Protein AF-A0A0R2KVL3-F1 (afdb_monomer)

Mean predicted aligned error: 10.16 Å

Solvent-accessible surface area (backbone atoms only — not comparable to full-atom values): 5941 Å² total; per-residue (Å²): 133,81,86,68,90,79,86,83,87,86,76,90,72,77,91,49,49,56,42,57,47,24,54,51,53,47,50,52,39,52,51,26,57,75,70,74,42,66,46,67,51,97,90,47,98,54,75,36,48,42,68,56,51,46,66,75,44,37,70,55,58,69,49,58,67,68,59,29,45,51,53,30,51,58,50,57,61,68,77,40,90,84,62,84,75,80,59,82,84,75,68,80,131

Radius of gyration: 16.63 Å; Cα contacts (8 Å, |Δi|>4): 53; chains: 1; bounding box: 41×26×47 Å

Structure (mmCIF, N/CA/C/O backbone):
data_AF-A0A0R2KVL3-F1
#
_entry.id   AF-A0A0R2KVL3-F1
#
loop_
_atom_site.group_PDB
_atom_site.id
_atom_site.type_symbol
_atom_site.label_atom_id
_atom_site.label_alt_id
_atom_site.label_comp_id
_atom_site.label_asym_id
_atom_site.label_entity_id
_atom_site.label_seq_id
_atom_site.pdbx_PDB_ins_code
_atom_site.Cartn_x
_atom_site.Cartn_y
_atom_site.Cartn_z
_atom_site.occupancy
_atom_site.B_iso_or_equiv
_atom_site.auth_seq_id
_atom_site.auth_comp_id
_atom_site.auth_asym_id
_atom_site.auth_atom_id
_atom_site.pdbx_PDB_model_num
ATOM 1 N N . MET A 1 1 ? -20.760 -17.116 19.098 1.00 44.03 1 MET A N 1
ATOM 2 C CA . MET A 1 1 ? -19.885 -16.188 18.355 1.00 44.03 1 MET A CA 1
ATOM 3 C C . MET A 1 1 ? -20.374 -16.221 16.926 1.00 44.03 1 MET A C 1
ATOM 5 O O . MET A 1 1 ? -20.532 -17.310 16.402 1.00 44.03 1 MET A O 1
ATOM 9 N N . GLN A 1 2 ? -20.793 -15.083 16.386 1.00 47.91 2 GLN A N 1
ATOM 10 C CA . GLN A 1 2 ? -21.301 -15.003 15.019 1.00 47.91 2 GLN A CA 1
ATOM 11 C C . GLN A 1 2 ? -20.077 -14.912 14.108 1.00 47.91 2 GLN A C 1
ATOM 13 O O . GLN A 1 2 ? -19.272 -14.000 14.306 1.00 47.91 2 GLN A O 1
ATOM 18 N N . ASP A 1 3 ? -19.910 -15.883 13.206 1.00 57.41 3 ASP A N 1
ATOM 19 C CA . ASP A 1 3 ? -18.834 -15.905 12.213 1.00 57.41 3 ASP A CA 1
ATOM 20 C C . ASP A 1 3 ? -18.863 -14.583 11.445 1.00 57.41 3 ASP A C 1
ATOM 22 O O . ASP A 1 3 ? -19.772 -14.317 10.655 1.00 57.41 3 ASP A O 1
ATOM 26 N N . ARG A 1 4 ? -17.904 -13.704 11.741 1.00 60.22 4 ARG A N 1
ATOM 27 C CA . ARG A 1 4 ? -17.652 -12.546 10.892 1.00 60.22 4 ARG A CA 1
ATOM 28 C C . ARG A 1 4 ? -16.951 -13.092 9.652 1.00 60.22 4 ARG A C 1
ATOM 30 O O . ARG A 1 4 ? -16.008 -13.857 9.822 1.00 60.22 4 ARG A O 1
ATOM 37 N N . PRO A 1 5 ? -17.394 -12.764 8.428 1.00 59.16 5 PRO A N 1
ATOM 38 C CA . PRO A 1 5 ? -16.662 -13.169 7.240 1.00 59.16 5 PRO A CA 1
ATOM 39 C C . PRO A 1 5 ? -15.273 -12.526 7.291 1.00 59.16 5 PRO A C 1
ATOM 41 O O . PRO A 1 5 ? -15.125 -11.314 7.142 1.00 59.16 5 PRO A O 1
ATOM 44 N N . GLU A 1 6 ? -14.267 -13.343 7.580 1.00 64.94 6 GLU A N 1
ATOM 45 C CA . GLU A 1 6 ? -12.866 -12.948 7.584 1.00 64.94 6 GLU A CA 1
ATOM 46 C C . GLU A 1 6 ? -12.363 -13.008 6.142 1.00 64.94 6 GLU A C 1
ATOM 48 O O . GLU A 1 6 ? -12.355 -14.068 5.514 1.00 64.94 6 GLU A O 1
ATOM 53 N N . LEU A 1 7 ? -11.978 -11.857 5.589 1.00 64.06 7 LEU A N 1
ATOM 54 C CA . LEU A 1 7 ? -11.285 -11.807 4.310 1.00 64.06 7 LEU A CA 1
ATOM 55 C C . LEU A 1 7 ? -9.781 -11.846 4.570 1.00 64.06 7 LEU A C 1
ATOM 57 O O . LEU A 1 7 ? -9.218 -10.905 5.126 1.00 64.06 7 LEU A O 1
ATOM 61 N N . LEU A 1 8 ? -9.142 -12.926 4.134 1.00 63.78 8 LEU A N 1
ATOM 62 C CA . LEU A 1 8 ? -7.704 -13.117 4.245 1.00 63.78 8 LEU A CA 1
ATOM 63 C C . LEU A 1 8 ? -7.058 -12.948 2.867 1.00 63.78 8 LEU A C 1
ATOM 65 O O . LEU A 1 8 ? -7.245 -13.783 1.984 1.00 63.78 8 LEU A O 1
ATOM 69 N N . VAL A 1 9 ? -6.294 -11.870 2.692 1.00 64.56 9 VAL A N 1
ATOM 70 C CA . VAL A 1 9 ? -5.454 -11.640 1.510 1.00 64.56 9 VAL A CA 1
ATOM 71 C C . VAL A 1 9 ? -4.004 -11.799 1.946 1.00 64.56 9 VAL A C 1
ATOM 73 O O . VAL A 1 9 ? -3.493 -10.985 2.708 1.00 64.56 9 VAL A O 1
ATOM 76 N N . ILE A 1 10 ? -3.353 -12.870 1.495 1.00 65.62 10 ILE A N 1
ATOM 77 C CA . ILE A 1 10 ? -1.939 -13.138 1.772 1.00 65.62 10 ILE A CA 1
ATOM 78 C C . ILE A 1 10 ? -1.186 -13.021 0.457 1.00 65.62 10 ILE A C 1
ATOM 80 O O . ILE A 1 10 ? -1.552 -13.659 -0.529 1.00 65.62 10 ILE A O 1
ATOM 84 N N . THR A 1 11 ? -0.121 -12.229 0.460 1.00 64.06 11 THR A N 1
ATOM 85 C CA . THR A 1 11 ? 0.845 -12.176 -0.632 1.00 64.06 11 THR A CA 1
ATOM 86 C C . THR A 1 11 ? 2.253 -12.266 -0.055 1.00 64.06 11 THR A C 1
ATOM 88 O O . THR A 1 11 ? 2.549 -11.640 0.961 1.00 64.06 11 THR A O 1
ATOM 91 N N . ASP A 1 12 ? 3.111 -13.060 -0.692 1.00 62.69 12 ASP A N 1
ATOM 92 C CA . ASP A 1 12 ? 4.560 -13.031 -0.456 1.00 62.69 12 ASP A CA 1
ATOM 93 C C . ASP A 1 12 ? 5.255 -11.995 -1.364 1.00 62.69 12 ASP A C 1
ATOM 95 O O . ASP A 1 12 ? 6.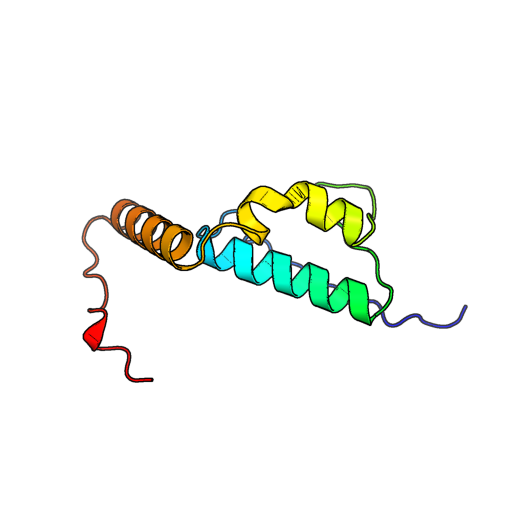437 -11.706 -1.195 1.00 62.69 12 ASP A O 1
ATOM 99 N N . PHE A 1 13 ? 4.514 -11.390 -2.297 1.00 61.28 13 PHE A N 1
ATOM 100 C CA . PHE A 1 13 ? 4.999 -10.413 -3.269 1.00 61.28 13 PHE A CA 1
ATOM 101 C C . PHE A 1 13 ? 4.935 -8.986 -2.702 1.00 61.28 13 PHE A C 1
ATOM 103 O O . PHE A 1 13 ? 4.210 -8.126 -3.196 1.00 61.28 13 PHE A O 1
ATOM 110 N N . ILE A 1 14 ? 5.639 -8.750 -1.593 1.00 59.59 14 ILE A N 1
ATOM 111 C CA . ILE A 1 14 ? 5.729 -7.416 -0.966 1.00 59.59 14 ILE A CA 1
ATOM 112 C C . ILE A 1 14 ? 6.776 -6.558 -1.700 1.00 59.59 14 ILE A C 1
ATOM 114 O O . ILE A 1 14 ? 6.615 -5.347 -1.840 1.00 59.59 14 ILE A O 1
ATOM 118 N N . GLU A 1 15 ? 7.819 -7.203 -2.231 1.00 66.38 15 GLU A N 1
ATOM 119 C CA . GLU A 1 15 ? 8.837 -6.604 -3.104 1.00 66.38 15 GLU A CA 1
ATOM 120 C C . GLU A 1 15 ? 8.371 -6.622 -4.566 1.00 66.38 15 GLU A C 1
ATOM 122 O O . GLU A 1 15 ? 8.950 -7.271 -5.431 1.00 66.38 15 GLU A O 1
ATOM 127 N N . GLU A 1 16 ? 7.264 -5.935 -4.825 1.00 75.94 16 GLU A N 1
ATOM 128 C CA . GLU A 1 16 ? 6.688 -5.799 -6.163 1.00 75.94 16 GLU A CA 1
ATOM 129 C C . GLU A 1 16 ? 7.066 -4.480 -6.824 1.00 75.94 16 GLU A C 1
ATOM 131 O O . GLU A 1 16 ? 7.532 -3.542 -6.171 1.00 75.94 16 GLU A O 1
ATOM 136 N N . LEU A 1 17 ? 6.821 -4.372 -8.130 1.00 87.12 17 LEU A N 1
ATOM 137 C CA . LEU A 1 17 ? 6.983 -3.097 -8.821 1.00 87.12 17 LEU A CA 1
ATOM 138 C C . LEU A 1 17 ? 6.096 -2.014 -8.167 1.00 87.12 17 LEU A C 1
ATOM 140 O O . LEU A 1 17 ? 4.964 -2.314 -7.769 1.00 87.12 17 LEU A O 1
ATOM 144 N N . PRO A 1 18 ? 6.559 -0.752 -8.065 1.00 88.94 18 PRO A N 1
ATOM 145 C CA . PRO A 1 18 ? 5.815 0.322 -7.396 1.00 88.94 18 PRO A CA 1
ATOM 146 C C . PRO A 1 18 ? 4.355 0.463 -7.864 1.00 88.94 18 PRO A C 1
ATOM 148 O O . PRO A 1 18 ? 3.452 0.705 -7.059 1.00 88.94 18 PRO A O 1
ATOM 151 N N . TYR A 1 19 ? 4.104 0.232 -9.155 1.00 89.50 19 TYR A N 1
ATOM 152 C CA . TYR A 1 19 ? 2.763 0.181 -9.737 1.00 89.50 19 TYR A CA 1
ATOM 153 C C . TYR A 1 19 ? 1.865 -0.897 -9.095 1.00 89.50 19 TYR A C 1
ATOM 155 O O . TYR A 1 19 ? 0.747 -0.604 -8.658 1.00 89.50 19 TYR A O 1
ATOM 163 N N . ASN A 1 20 ? 2.365 -2.131 -8.984 1.00 88.12 20 ASN A N 1
ATOM 164 C CA . ASN A 1 20 ? 1.640 -3.258 -8.391 1.00 88.12 20 ASN A CA 1
ATOM 165 C C . ASN A 1 20 ? 1.374 -3.019 -6.900 1.00 88.12 20 ASN A C 1
ATOM 167 O O . ASN A 1 20 ? 0.274 -3.291 -6.413 1.00 88.12 20 ASN A O 1
ATOM 171 N N . GLN A 1 21 ? 2.344 -2.436 -6.187 1.00 88.50 21 GLN A N 1
ATOM 172 C CA . GLN A 1 21 ? 2.176 -2.072 -4.780 1.00 88.50 21 GLN A CA 1
ATOM 173 C C . GLN A 1 21 ? 1.024 -1.075 -4.582 1.00 88.50 21 GLN A C 1
ATOM 175 O O . GLN A 1 21 ? 0.174 -1.279 -3.712 1.00 88.50 21 GLN A O 1
ATOM 180 N N . LYS A 1 22 ? 0.926 -0.030 -5.420 1.00 92.19 22 LYS A N 1
ATOM 181 C CA . LYS A 1 22 ? -0.191 0.931 -5.355 1.00 92.19 22 LYS A CA 1
ATOM 182 C C . LYS A 1 22 ? -1.539 0.252 -5.557 1.00 92.19 22 LYS A C 1
ATOM 184 O O . LYS A 1 22 ? -2.478 0.552 -4.814 1.00 92.19 22 LYS A O 1
ATOM 189 N N . ALA A 1 23 ? -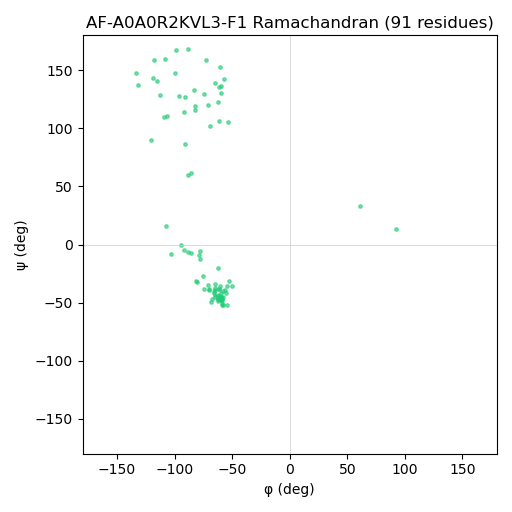1.650 -0.633 -6.545 1.00 90.50 23 ALA A N 1
ATOM 190 C CA . ALA A 1 23 ? -2.887 -1.364 -6.805 1.00 90.50 23 ALA A CA 1
ATOM 191 C C . ALA A 1 23 ? -3.271 -2.247 -5.606 1.00 90.50 23 ALA A C 1
ATOM 193 O O . ALA A 1 23 ? -4.406 -2.183 -5.125 1.00 90.50 23 ALA A O 1
ATOM 194 N N . PHE A 1 24 ? -2.310 -3.003 -5.070 1.00 89.38 24 PHE A N 1
ATOM 195 C CA . PHE A 1 24 ? -2.521 -3.899 -3.938 1.00 89.38 24 PHE A CA 1
ATOM 196 C C . PHE A 1 24 ? -2.953 -3.153 -2.667 1.00 89.38 24 PHE A C 1
ATOM 198 O O . PHE A 1 24 ? -3.959 -3.515 -2.049 1.00 89.38 24 PHE A O 1
ATOM 205 N N . TYR A 1 25 ? -2.250 -2.080 -2.294 1.00 90.19 25 TYR A N 1
ATOM 206 C CA . TYR A 1 25 ? -2.577 -1.302 -1.097 1.00 90.19 25 TYR A CA 1
ATOM 207 C C . TYR A 1 25 ? -3.933 -0.599 -1.217 1.00 90.19 25 TYR A C 1
ATOM 209 O O . TYR A 1 25 ? -4.728 -0.643 -0.276 1.00 90.19 25 TYR A O 1
ATOM 217 N N . ASN A 1 26 ? -4.255 -0.017 -2.378 1.00 93.69 26 ASN A N 1
ATOM 218 C CA . ASN A 1 26 ? -5.560 0.618 -2.586 1.00 93.69 26 ASN A CA 1
ATOM 219 C C . ASN A 1 26 ? -6.714 -0.390 -2.566 1.00 93.69 26 ASN A C 1
ATOM 221 O O . ASN A 1 26 ? -7.749 -0.112 -1.960 1.00 93.69 26 ASN A O 1
ATOM 225 N N . MET A 1 27 ? -6.537 -1.573 -3.162 1.00 92.31 27 MET A N 1
ATOM 226 C CA . MET A 1 27 ? -7.542 -2.635 -3.103 1.00 92.31 27 MET A CA 1
ATOM 227 C C . MET A 1 27 ? -7.736 -3.139 -1.668 1.00 92.31 27 MET A C 1
ATOM 229 O O . MET A 1 27 ? -8.869 -3.261 -1.206 1.00 92.31 27 MET A O 1
ATOM 233 N N . THR A 1 28 ? -6.643 -3.373 -0.941 1.00 90.00 28 THR A N 1
ATOM 234 C CA . THR A 1 28 ? -6.677 -3.835 0.455 1.00 90.00 28 THR A CA 1
ATOM 235 C C . THR A 1 28 ? -7.408 -2.834 1.349 1.00 90.00 28 THR A C 1
ATOM 237 O O . THR A 1 28 ? -8.327 -3.209 2.080 1.00 90.00 28 THR A O 1
ATOM 240 N N . TYR A 1 29 ? -7.076 -1.544 1.224 1.00 92.50 29 TYR A N 1
ATOM 241 C CA . TYR A 1 29 ? -7.773 -0.461 1.915 1.00 92.50 29 TYR A CA 1
ATOM 242 C C . TYR A 1 29 ? -9.266 -0.412 1.561 1.00 92.50 29 TYR A C 1
ATOM 244 O O . TYR A 1 29 ? -10.112 -0.336 2.458 1.00 92.50 29 TYR A O 1
ATOM 252 N N . TYR A 1 30 ? -9.598 -0.478 0.266 1.00 94.19 30 TYR A N 1
ATOM 253 C CA . TYR A 1 30 ? -10.977 -0.428 -0.210 1.00 94.19 30 TYR A CA 1
ATOM 254 C C . TYR A 1 30 ? -11.803 -1.557 0.402 1.00 94.19 30 TYR A C 1
ATOM 256 O O . TYR A 1 30 ? -12.843 -1.298 1.008 1.00 94.19 30 TYR A O 1
ATOM 264 N N . VAL A 1 31 ? -11.334 -2.800 0.299 1.00 91.38 31 VAL A N 1
ATOM 265 C CA . VAL A 1 31 ? -12.114 -3.943 0.766 1.00 91.38 31 VAL A CA 1
ATOM 266 C C . VAL A 1 31 ? -12.264 -3.927 2.285 1.00 91.38 31 VAL A C 1
ATOM 268 O O . VAL A 1 31 ? -13.388 -4.042 2.770 1.00 91.38 31 VAL A O 1
ATOM 271 N N . ALA A 1 32 ? -11.180 -3.697 3.036 1.00 89.50 32 ALA A N 1
ATOM 272 C CA . ALA A 1 32 ? -11.232 -3.627 4.497 1.00 89.50 32 ALA A CA 1
ATOM 273 C C . ALA A 1 32 ? -12.206 -2.543 4.992 1.00 89.50 32 ALA A C 1
ATOM 275 O O . ALA A 1 32 ? -12.986 -2.788 5.911 1.00 89.50 32 ALA A O 1
ATOM 276 N N . THR A 1 33 ? -12.231 -1.382 4.332 1.00 92.00 33 THR A N 1
ATOM 277 C CA . THR A 1 33 ? -13.176 -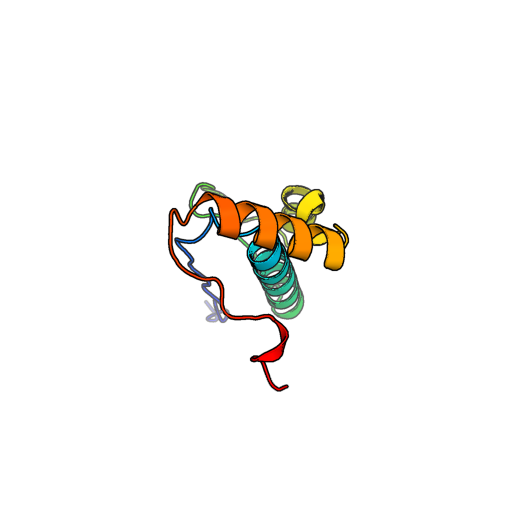0.299 4.642 1.00 92.00 33 THR A CA 1
ATOM 278 C C . THR A 1 33 ? -14.631 -0.730 4.431 1.00 92.00 33 THR A C 1
ATOM 280 O O . THR A 1 33 ? -15.474 -0.481 5.290 1.00 92.00 33 THR A O 1
ATOM 283 N N . HIS A 1 34 ? -14.942 -1.412 3.324 1.00 91.75 34 HIS A N 1
ATOM 284 C CA . HIS A 1 34 ? -16.324 -1.786 2.986 1.00 91.75 34 HIS A CA 1
ATOM 285 C C . HIS A 1 34 ? -16.864 -2.952 3.819 1.00 91.75 34 HIS A C 1
ATOM 287 O O . HIS A 1 34 ? -18.073 -3.039 4.028 1.00 91.75 34 HIS A O 1
ATOM 293 N N . VAL A 1 35 ? -15.991 -3.833 4.312 1.00 87.25 35 VAL A N 1
ATOM 294 C CA . VAL A 1 35 ? -16.396 -4.965 5.164 1.00 87.25 35 VAL A CA 1
ATOM 295 C C . VAL A 1 35 ? -16.297 -4.657 6.661 1.00 87.25 35 VAL A C 1
ATOM 297 O O . VAL A 1 35 ? -16.613 -5.518 7.480 1.00 87.25 35 VAL A O 1
ATOM 300 N N . GLY A 1 36 ? -15.856 -3.450 7.040 1.00 87.12 36 GLY A N 1
ATOM 301 C CA . GLY A 1 36 ? -15.568 -3.108 8.438 1.00 87.12 36 GLY A CA 1
ATOM 302 C C . GLY A 1 36 ? -14.465 -3.986 9.043 1.00 87.12 36 GLY A C 1
ATOM 303 O O . GLY A 1 36 ? -14.528 -4.345 10.219 1.00 87.12 36 GLY A O 1
ATOM 304 N N . GLY A 1 37 ? -13.504 -4.392 8.211 1.00 85.19 37 GLY A N 1
ATOM 305 C CA . GLY A 1 37 ? -12.411 -5.291 8.558 1.00 85.19 37 GLY A CA 1
ATOM 306 C C . GLY A 1 37 ? -11.190 -4.564 9.120 1.00 85.19 37 GLY A C 1
ATOM 307 O O . GLY A 1 37 ? -11.064 -3.343 9.041 1.00 85.19 37 GLY A O 1
ATOM 308 N N . MET A 1 38 ? -10.266 -5.348 9.670 1.00 87.44 38 MET A N 1
ATOM 309 C CA . MET A 1 38 ? -8.926 -4.898 10.050 1.00 87.44 38 MET A CA 1
ATOM 310 C C . MET A 1 38 ? -7.898 -5.480 9.076 1.00 87.44 38 MET A C 1
ATOM 312 O O . MET A 1 38 ? -8.172 -6.468 8.398 1.00 87.44 38 MET A O 1
ATOM 316 N N . ILE A 1 39 ? -6.717 -4.872 9.011 1.00 87.31 39 ILE A N 1
ATOM 317 C CA . ILE A 1 39 ? -5.628 -5.262 8.110 1.00 87.31 39 ILE A CA 1
ATOM 318 C C . ILE A 1 39 ? -4.423 -5.660 8.960 1.00 87.31 39 ILE A C 1
ATOM 320 O O . ILE A 1 39 ? -4.161 -5.039 9.984 1.00 87.31 39 ILE A O 1
ATOM 324 N N . THR A 1 40 ? -3.664 -6.669 8.553 1.00 82.62 40 THR A N 1
ATOM 325 C CA . THR A 1 40 ? -2.357 -6.963 9.147 1.00 82.62 40 THR A CA 1
ATOM 326 C C . THR A 1 40 ? -1.348 -7.214 8.033 1.00 82.62 40 THR A C 1
ATOM 328 O O . THR A 1 40 ? -1.709 -7.685 6.957 1.00 82.62 40 THR A O 1
ATOM 331 N N . ASP A 1 41 ? -0.100 -6.841 8.279 1.00 73.06 41 ASP A N 1
ATOM 332 C CA . ASP A 1 41 ? 1.028 -7.130 7.394 1.00 73.06 41 ASP A CA 1
ATOM 333 C C . ASP A 1 41 ? 1.763 -8.346 7.972 1.00 73.06 41 ASP A C 1
ATOM 335 O O . ASP A 1 41 ? 1.800 -8.504 9.190 1.00 73.06 41 ASP A O 1
ATOM 339 N N . ARG A 1 42 ? 2.368 -9.201 7.143 1.00 60.97 42 ARG A N 1
ATOM 340 C CA . ARG A 1 42 ? 3.010 -10.457 7.578 1.00 60.97 42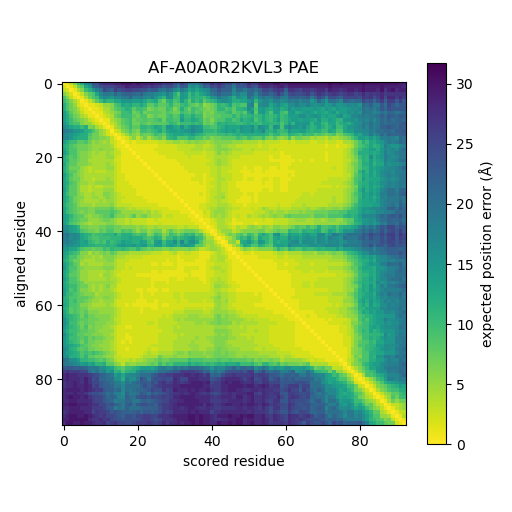 ARG A CA 1
ATOM 341 C C . ARG A 1 42 ? 4.023 -10.249 8.709 1.00 60.97 42 ARG A C 1
ATOM 343 O O . ARG A 1 42 ? 4.198 -11.122 9.555 1.00 60.97 42 ARG A O 1
ATOM 350 N N . ASN A 1 43 ? 4.672 -9.086 8.726 1.00 62.38 43 ASN A N 1
ATOM 351 C CA . ASN A 1 43 ? 5.678 -8.717 9.721 1.00 62.38 43 ASN A CA 1
ATOM 352 C C . ASN A 1 43 ? 5.105 -7.965 10.934 1.00 62.38 43 ASN A C 1
ATOM 354 O O . ASN A 1 43 ? 5.835 -7.678 11.885 1.00 62.38 43 ASN A O 1
ATOM 358 N N . ARG A 1 44 ? 3.809 -7.639 10.928 1.00 66.25 44 ARG A N 1
ATOM 359 C CA . ARG A 1 44 ? 3.110 -7.032 12.058 1.00 66.25 44 ARG A CA 1
ATOM 360 C C . ARG A 1 44 ? 2.401 -8.110 12.864 1.00 66.25 44 ARG A C 1
ATOM 362 O O . ARG A 1 44 ? 1.608 -8.884 12.350 1.00 66.25 44 ARG A O 1
ATOM 369 N N . GLN A 1 45 ? 2.649 -8.113 14.170 1.00 70.69 45 GLN A N 1
ATOM 370 C CA . GLN A 1 45 ? 1.883 -8.938 15.111 1.00 70.69 45 GLN A CA 1
ATOM 371 C C . GLN A 1 45 ? 0.509 -8.333 15.439 1.00 70.69 45 GLN A C 1
ATOM 373 O O . GLN A 1 45 ? -0.292 -8.956 16.132 1.00 70.69 45 GLN A O 1
ATOM 378 N N . GLU A 1 46 ? 0.237 -7.121 14.952 1.00 83.12 46 GLU A N 1
ATOM 379 C CA . GLU A 1 46 ? -0.953 -6.347 15.281 1.00 83.12 46 GLU A CA 1
ATOM 380 C C . GLU A 1 46 ? -1.838 -6.148 14.049 1.00 83.12 46 GLU A C 1
ATOM 382 O O . GLU A 1 46 ? -1.365 -5.912 12.931 1.00 83.12 46 GLU A O 1
ATOM 387 N N . TRP A 1 47 ? -3.145 -6.240 14.281 1.00 87.88 47 TRP A N 1
ATOM 388 C CA . TRP A 1 47 ? -4.171 -5.830 13.334 1.00 87.88 47 TRP A CA 1
ATOM 389 C C . TRP A 1 47 ? -4.389 -4.325 13.468 1.00 87.88 47 TRP A C 1
ATOM 391 O O . TRP A 1 47 ? -4.566 -3.823 14.576 1.00 87.88 47 TRP A O 1
ATOM 401 N N . ILE A 1 48 ? -4.423 -3.623 12.344 1.00 89.38 48 ILE A N 1
ATOM 402 C CA . ILE A 1 48 ? -4.603 -2.176 12.258 1.00 89.38 48 ILE A CA 1
ATOM 403 C C . ILE A 1 48 ? -5.882 -1.825 11.500 1.00 89.38 48 ILE A C 1
ATOM 405 O O . ILE A 1 48 ? -6.433 -2.617 10.730 1.00 89.38 48 ILE A O 1
ATOM 409 N N . THR A 1 49 ? -6.373 -0.617 11.727 1.00 92.19 49 THR A N 1
ATOM 410 C CA . THR A 1 49 ? -7.513 -0.053 11.003 1.00 92.19 49 THR A CA 1
ATOM 411 C C . THR A 1 49 ? -7.135 0.330 9.563 1.00 92.19 49 THR A C 1
ATOM 413 O O . THR A 1 49 ? -5.958 0.579 9.277 1.00 92.19 49 THR A O 1
ATOM 416 N N . PRO A 1 50 ? -8.112 0.452 8.642 1.00 93.12 50 PRO A N 1
ATOM 417 C CA . PRO A 1 50 ? -7.862 0.978 7.298 1.00 93.12 50 PRO A CA 1
ATOM 418 C C . PRO A 1 50 ? -7.183 2.356 7.290 1.00 93.12 50 PRO A C 1
ATOM 420 O O . PRO A 1 50 ? -6.322 2.607 6.450 1.00 93.12 50 PRO A O 1
ATOM 423 N N . ASP A 1 51 ? -7.509 3.236 8.240 1.00 94.38 51 ASP A N 1
ATOM 424 C CA . ASP A 1 51 ? -6.905 4.573 8.333 1.00 94.38 51 ASP A CA 1
ATOM 425 C C . ASP A 1 51 ? -5.433 4.527 8.756 1.00 94.38 51 ASP A C 1
ATOM 427 O O . ASP A 1 51 ? -4.607 5.283 8.240 1.00 94.38 51 ASP A O 1
ATOM 431 N N . GLU A 1 52 ? -5.084 3.638 9.687 1.00 93.62 52 GLU A N 1
ATOM 432 C CA . GLU A 1 52 ? -3.690 3.393 10.063 1.00 93.62 52 GLU A CA 1
ATOM 433 C C . GLU A 1 52 ? -2.910 2.796 8.892 1.00 93.62 52 GLU A C 1
ATOM 435 O O . GLU A 1 52 ? -1.815 3.268 8.588 1.00 93.62 52 GLU A O 1
ATOM 440 N N . PHE A 1 53 ? -3.496 1.826 8.184 1.00 91.94 53 PHE A N 1
ATOM 441 C CA . PHE A 1 53 ? -2.900 1.242 6.984 1.00 91.94 53 PHE A CA 1
ATOM 442 C C . PHE A 1 53 ? -2.654 2.300 5.902 1.00 91.94 53 PHE A C 1
ATOM 444 O O . PHE A 1 53 ? -1.545 2.402 5.377 1.00 91.94 53 PHE A O 1
ATOM 451 N N . LYS A 1 54 ? -3.649 3.154 5.624 1.00 93.69 54 LYS A N 1
ATOM 452 C CA . LYS A 1 54 ? -3.511 4.250 4.661 1.00 93.69 54 LYS A CA 1
ATOM 453 C C . LYS A 1 54 ? -2.365 5.187 5.039 1.00 93.69 54 LYS A C 1
ATOM 455 O O . LYS A 1 54 ? -1.579 5.548 4.173 1.00 93.69 54 LYS A O 1
ATOM 460 N N . LYS A 1 55 ? -2.243 5.572 6.315 1.00 94.44 55 LYS A N 1
ATOM 461 C CA . LYS A 1 55 ? -1.145 6.437 6.787 1.00 94.44 55 LYS A CA 1
ATOM 462 C C . LYS A 1 55 ? 0.227 5.795 6.589 1.00 94.44 55 LYS A C 1
ATOM 464 O O . LYS A 1 55 ? 1.178 6.490 6.252 1.00 94.44 55 LYS A O 1
ATOM 469 N N . LEU A 1 56 ? 0.331 4.485 6.796 1.00 91.56 56 LEU A N 1
ATOM 470 C CA . LEU A 1 56 ? 1.587 3.747 6.657 1.00 91.56 56 LEU A CA 1
ATOM 471 C C . LEU A 1 56 ? 2.054 3.638 5.204 1.00 91.56 56 LEU A C 1
ATOM 473 O O . LEU A 1 56 ? 3.249 3.745 4.947 1.00 91.56 56 LEU A O 1
ATOM 477 N N . HIS A 1 57 ? 1.122 3.457 4.269 1.00 91.31 57 HIS A N 1
ATOM 478 C CA . HIS A 1 57 ? 1.418 3.255 2.846 1.00 91.31 57 HIS A CA 1
ATOM 479 C C . HIS A 1 57 ? 1.074 4.476 1.979 1.00 91.31 57 HIS A C 1
ATOM 481 O O . HIS A 1 57 ? 1.003 4.368 0.754 1.00 91.31 57 HIS A O 1
ATOM 487 N N . GLN A 1 58 ? 0.874 5.643 2.605 1.00 94.25 58 GLN A N 1
ATOM 488 C CA . GLN A 1 58 ? 0.349 6.844 1.955 1.00 94.25 58 GLN A CA 1
ATOM 489 C C . GLN A 1 58 ? 1.174 7.259 0.736 1.00 94.25 58 GLN A C 1
ATOM 491 O O . GLN A 1 58 ? 0.592 7.595 -0.291 1.00 94.25 58 GLN A O 1
ATOM 496 N N . SER A 1 59 ? 2.507 7.198 0.835 1.00 93.88 59 SER A N 1
ATOM 497 C CA . SER A 1 59 ? 3.412 7.595 -0.248 1.00 93.88 59 SER A CA 1
ATOM 498 C C . SER A 1 59 ? 3.100 6.852 -1.545 1.00 93.88 59 SER A C 1
ATOM 500 O O . SER A 1 59 ? 2.848 7.489 -2.553 1.00 93.88 59 SER A O 1
ATOM 502 N N . ILE A 1 60 ? 3.010 5.522 -1.512 1.00 91.81 60 ILE A N 1
ATOM 503 C CA . ILE A 1 60 ? 2.696 4.704 -2.693 1.00 91.81 60 ILE A CA 1
ATOM 504 C C . ILE A 1 60 ? 1.211 4.799 -3.075 1.00 91.81 60 ILE A C 1
ATOM 506 O O . ILE A 1 60 ? 0.860 4.833 -4.256 1.00 91.81 60 ILE A O 1
ATOM 510 N N . MET A 1 61 ? 0.310 4.851 -2.090 1.00 94.12 61 MET A N 1
ATOM 511 C CA . MET A 1 61 ? -1.132 4.903 -2.346 1.00 94.12 61 MET A CA 1
ATOM 512 C C . MET A 1 61 ? -1.567 6.186 -3.055 1.00 94.12 61 MET A C 1
ATOM 514 O O . MET A 1 61 ? -2.485 6.120 -3.874 1.00 94.12 61 MET A O 1
ATOM 518 N N . GLU A 1 62 ? -0.924 7.320 -2.776 1.00 95.69 62 GLU A N 1
ATOM 519 C CA . GLU A 1 62 ? -1.294 8.643 -3.298 1.00 95.69 62 GLU A CA 1
ATOM 520 C C . GLU A 1 62 ? -0.381 9.141 -4.434 1.00 95.69 62 GLU A C 1
ATOM 522 O O . GLU A 1 62 ? -0.743 10.115 -5.086 1.00 95.69 62 GLU A O 1
ATOM 527 N N . GLU A 1 63 ? 0.725 8.450 -4.737 1.00 95.94 63 GLU A N 1
ATOM 528 C CA . GLU A 1 63 ? 1.639 8.817 -5.834 1.00 95.94 63 GLU A CA 1
ATOM 529 C C . GLU A 1 63 ? 0.955 8.816 -7.210 1.00 95.94 63 GLU A C 1
ATOM 531 O O . GLU A 1 63 ? -0.008 8.072 -7.447 1.00 95.94 63 GLU A O 1
ATOM 536 N N . ASP A 1 64 ? 1.463 9.630 -8.135 1.00 94.69 64 ASP A N 1
ATOM 537 C CA . ASP A 1 64 ? 0.960 9.676 -9.502 1.00 94.69 64 ASP A CA 1
ATOM 538 C C . ASP A 1 64 ? 1.085 8.315 -10.210 1.00 94.69 64 ASP A C 1
ATOM 540 O O . ASP A 1 64 ? 2.095 7.611 -10.141 1.00 94.69 64 ASP A O 1
ATOM 544 N N . PHE A 1 65 ? 0.021 7.941 -10.921 1.00 89.38 65 PHE A N 1
ATOM 545 C CA . PHE A 1 65 ? -0.056 6.663 -11.622 1.00 89.38 65 PHE A CA 1
ATOM 546 C C . PHE A 1 65 ? 1.027 6.527 -12.697 1.00 89.38 65 PHE A C 1
ATOM 548 O O . PHE A 1 65 ? 1.674 5.483 -12.790 1.00 89.38 65 PHE A O 1
ATOM 555 N N . ASN A 1 66 ? 1.222 7.568 -13.512 1.00 91.38 66 ASN A N 1
ATOM 556 C CA . ASN A 1 66 ? 2.166 7.522 -14.624 1.00 91.38 66 ASN A CA 1
ATOM 557 C C . ASN A 1 66 ? 3.604 7.530 -14.108 1.00 91.38 66 ASN A C 1
ATOM 559 O O . ASN A 1 66 ? 4.453 6.846 -14.676 1.00 91.38 66 ASN A O 1
ATOM 563 N N . GLN A 1 67 ? 3.859 8.247 -13.010 1.00 92.25 67 GLN A N 1
ATOM 564 C CA . GLN A 1 67 ? 5.148 8.227 -12.326 1.00 92.25 67 GLN A CA 1
ATOM 565 C C . GLN A 1 67 ? 5.515 6.810 -11.865 1.00 92.25 67 GLN A C 1
ATOM 567 O O . GLN A 1 67 ? 6.581 6.307 -12.221 1.00 92.25 67 GLN A O 1
ATOM 572 N N . LEU A 1 68 ? 4.619 6.122 -11.150 1.00 92.38 68 LEU A N 1
ATOM 573 C CA . LEU A 1 68 ? 4.880 4.755 -10.686 1.00 92.38 68 LEU A CA 1
ATOM 574 C C . LEU A 1 68 ? 5.012 3.754 -11.831 1.00 92.38 68 LEU A C 1
ATOM 576 O O . LEU A 1 68 ? 5.829 2.836 -11.747 1.00 92.38 68 LEU A O 1
ATOM 580 N N . LEU A 1 69 ? 4.221 3.907 -12.897 1.00 88.94 69 LEU A N 1
ATOM 581 C CA . LEU A 1 69 ? 4.341 3.072 -14.090 1.00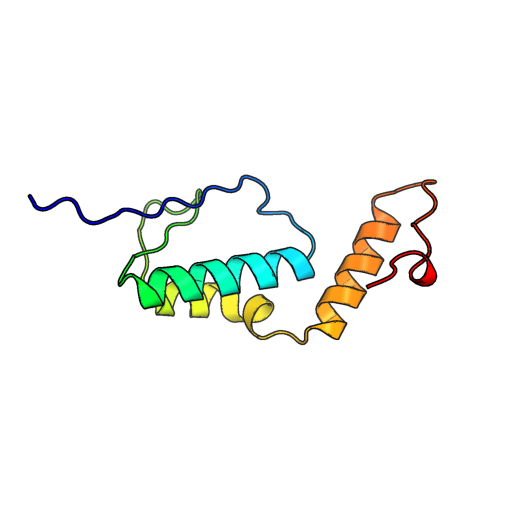 88.94 69 LEU A CA 1
ATOM 582 C C . LEU A 1 69 ? 5.718 3.252 -14.740 1.00 88.94 69 LEU A C 1
ATOM 584 O O . LEU A 1 69 ? 6.393 2.266 -15.028 1.00 88.94 69 LEU A O 1
ATOM 588 N N . TYR A 1 70 ? 6.163 4.497 -14.912 1.00 90.62 70 TYR A N 1
ATOM 589 C CA . TYR A 1 70 ? 7.486 4.797 -15.452 1.00 90.62 70 TYR A CA 1
ATOM 590 C C . TYR A 1 70 ? 8.607 4.201 -14.590 1.00 90.62 70 TYR A C 1
ATOM 592 O O . TYR A 1 70 ? 9.494 3.530 -15.115 1.00 90.62 70 TYR A O 1
ATOM 600 N N . GLU A 1 71 ? 8.558 4.386 -13.268 1.00 89.19 71 GLU A N 1
ATOM 601 C CA . GLU A 1 71 ? 9.536 3.801 -12.342 1.00 89.19 71 GLU A CA 1
ATOM 602 C C . GLU A 1 71 ? 9.555 2.274 -12.415 1.00 89.19 71 GLU A C 1
ATOM 604 O O . GLU A 1 71 ? 10.625 1.669 -12.466 1.00 89.19 71 GLU A O 1
ATOM 609 N N . SER A 1 72 ? 8.375 1.660 -12.493 1.00 88.50 72 SER A N 1
ATOM 610 C CA . SER A 1 72 ? 8.217 0.212 -12.626 1.00 88.50 72 SER A CA 1
ATOM 611 C C . SER A 1 72 ? 8.847 -0.309 -13.920 1.00 88.50 72 SER A C 1
ATOM 613 O O . SER A 1 72 ?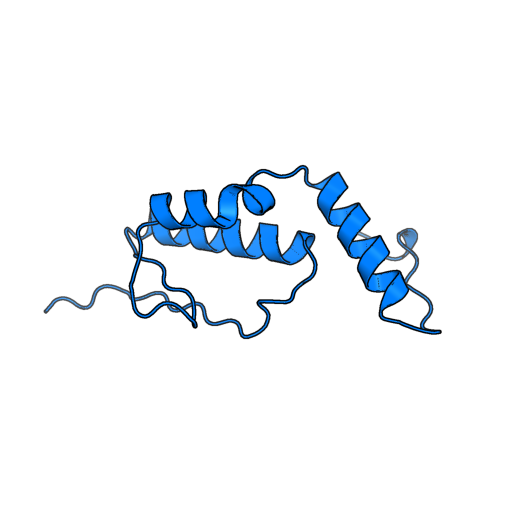 9.578 -1.296 -13.880 1.00 88.50 72 SER A O 1
ATOM 615 N N . ILE A 1 73 ? 8.645 0.386 -15.047 1.00 86.25 73 ILE A N 1
ATOM 616 C CA . ILE A 1 73 ? 9.297 0.070 -16.329 1.00 86.25 73 ILE A CA 1
ATOM 617 C C . ILE A 1 73 ? 10.820 0.199 -16.196 1.00 86.25 73 ILE A C 1
ATOM 619 O O . ILE A 1 73 ? 11.559 -0.691 -16.600 1.00 86.25 73 ILE A O 1
ATOM 623 N N . VAL A 1 74 ? 11.322 1.284 -15.596 1.00 85.81 74 VAL A N 1
ATOM 624 C CA . VAL A 1 74 ? 12.770 1.491 -15.415 1.00 85.81 74 VAL A CA 1
ATOM 625 C C . VAL A 1 74 ? 13.405 0.403 -14.543 1.00 85.81 74 VAL A C 1
ATOM 627 O O . VAL A 1 74 ? 14.537 0.000 -14.815 1.00 85.81 74 VAL A O 1
ATOM 630 N N . ILE A 1 75 ? 12.712 -0.059 -13.499 1.00 82.75 75 ILE A N 1
ATOM 631 C CA . ILE A 1 75 ? 13.168 -1.161 -12.642 1.00 82.75 75 ILE A CA 1
ATOM 632 C C . ILE A 1 75 ? 13.145 -2.481 -13.424 1.00 82.75 75 ILE A C 1
ATOM 634 O O . ILE A 1 75 ? 14.173 -3.152 -13.489 1.00 82.75 75 ILE A O 1
ATOM 638 N N . GLY A 1 76 ? 12.035 -2.805 -14.097 1.00 76.94 76 GLY A N 1
ATOM 639 C CA . GLY A 1 76 ? 11.899 -4.022 -14.910 1.00 76.94 76 GLY A CA 1
ATOM 640 C C . GLY A 1 76 ? 12.978 -4.158 -15.994 1.00 76.94 76 GLY A C 1
ATOM 641 O O . GLY A 1 76 ? 13.558 -5.234 -16.161 1.00 76.94 76 GLY A O 1
ATOM 642 N N . LYS A 1 77 ? 13.354 -3.041 -16.636 1.00 74.81 77 LYS A N 1
ATOM 643 C CA . LYS A 1 77 ? 14.473 -2.965 -17.598 1.00 74.81 77 LYS A CA 1
ATOM 644 C C . LYS A 1 77 ? 15.825 -3.344 -17.005 1.00 74.81 77 LYS A C 1
ATOM 646 O O . LYS A 1 77 ? 16.677 -3.881 -17.707 1.00 74.81 77 LYS A O 1
ATOM 651 N N . LYS A 1 78 ? 16.069 -2.998 -15.738 1.00 63.91 78 LYS A N 1
ATOM 652 C CA . LYS A 1 78 ? 17.361 -3.221 -15.068 1.00 63.91 78 LYS A CA 1
ATOM 653 C C . LYS A 1 78 ? 17.507 -4.646 -14.543 1.00 63.91 78 LYS A C 1
ATOM 655 O O . LYS A 1 78 ? 18.621 -5.161 -14.536 1.00 63.91 78 LYS A O 1
ATOM 660 N N . GLU A 1 79 ? 16.402 -5.268 -14.145 1.00 59.09 79 GLU A N 1
ATOM 661 C CA . GLU A 1 79 ? 16.376 -6.623 -13.579 1.00 59.09 79 GLU A CA 1
ATOM 662 C C . GLU A 1 79 ? 16.485 -7.732 -14.646 1.00 59.09 79 GLU A C 1
ATOM 664 O O . GLU A 1 79 ? 16.719 -8.890 -14.303 1.00 59.09 79 GLU A O 1
ATOM 669 N N . THR A 1 80 ? 16.406 -7.401 -15.945 1.00 50.88 80 THR A N 1
ATOM 670 C CA . THR A 1 80 ? 16.485 -8.394 -17.032 1.00 50.88 80 THR A CA 1
ATOM 671 C C . THR A 1 80 ? 17.655 -8.129 -17.992 1.00 50.88 80 THR A C 1
ATOM 673 O O . THR A 1 80 ? 17.490 -7.447 -19.004 1.00 50.88 80 THR A O 1
ATOM 676 N N . PRO A 1 81 ? 18.865 -8.676 -17.752 1.00 43.84 81 PRO A N 1
ATOM 677 C CA . PRO A 1 81 ? 19.938 -8.614 -18.737 1.00 43.84 81 PRO A CA 1
ATOM 678 C C . PRO A 1 81 ? 19.590 -9.504 -19.944 1.00 43.84 81 PRO A C 1
ATOM 680 O O . PRO A 1 81 ? 19.744 -10.722 -19.892 1.00 43.84 81 PRO A O 1
ATOM 683 N N . GLY A 1 82 ? 19.135 -8.897 -21.044 1.00 50.50 82 GLY A N 1
ATOM 684 C CA . GLY A 1 82 ? 19.010 -9.559 -22.350 1.00 50.50 82 GLY A CA 1
ATOM 685 C C . GLY A 1 82 ? 17.663 -10.210 -22.689 1.00 50.50 82 GLY A C 1
ATOM 686 O O . GLY A 1 82 ? 17.616 -10.951 -23.668 1.00 50.50 82 GLY A O 1
ATOM 687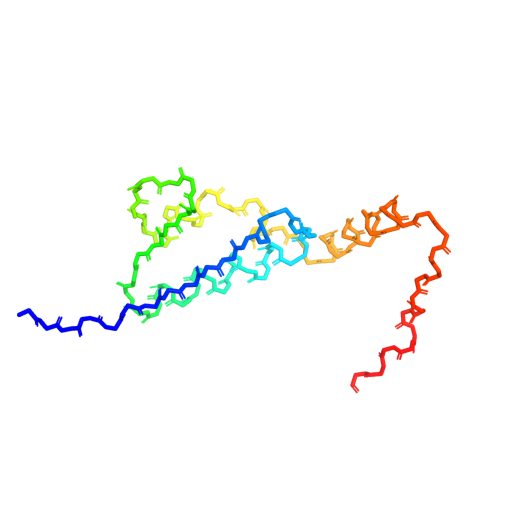 N N . ALA A 1 83 ? 16.583 -9.947 -21.947 1.00 52.28 83 ALA A N 1
ATOM 688 C CA . ALA A 1 83 ? 15.236 -10.240 -22.446 1.00 52.28 83 ALA A CA 1
ATOM 689 C C . ALA A 1 83 ? 14.697 -9.007 -23.180 1.00 52.28 83 ALA A C 1
ATOM 691 O O . ALA A 1 83 ? 14.721 -7.907 -22.630 1.00 52.28 83 ALA A O 1
ATOM 692 N N . GLU A 1 84 ? 14.248 -9.180 -24.423 1.00 50.47 84 GLU A N 1
ATOM 693 C CA . GLU A 1 84 ? 13.484 -8.145 -25.119 1.00 50.47 84 GLU A CA 1
ATOM 694 C C . GLU A 1 84 ? 12.186 -7.905 -24.341 1.00 50.47 84 GLU A C 1
ATOM 696 O O . GLU A 1 84 ? 11.428 -8.840 -24.073 1.00 50.47 84 GLU A O 1
ATOM 701 N N . GLU A 1 85 ? 11.958 -6.659 -23.926 1.00 53.09 85 GLU A N 1
ATOM 702 C CA . GLU A 1 85 ? 10.655 -6.272 -23.399 1.00 53.09 85 GLU A CA 1
ATOM 703 C C . GLU A 1 85 ? 9.613 -6.380 -24.515 1.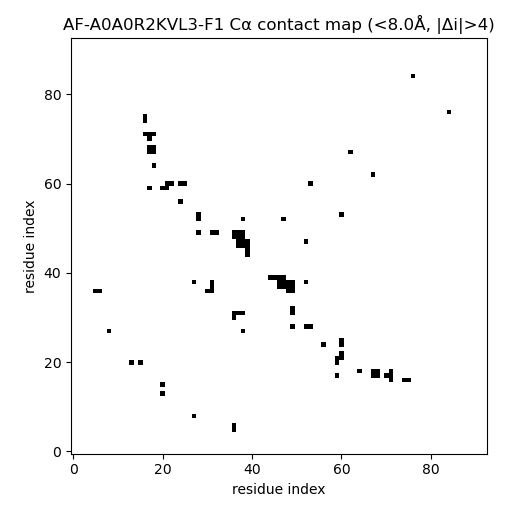00 53.09 85 GLU A C 1
ATOM 705 O O . GLU A 1 85 ? 9.912 -5.986 -25.646 1.00 53.09 85 GLU A O 1
ATOM 710 N N . PRO A 1 86 ? 8.399 -6.887 -24.231 1.00 52.91 86 PRO A N 1
ATOM 711 C CA . PRO A 1 86 ? 7.319 -6.823 -25.202 1.00 52.91 86 PRO A CA 1
ATOM 712 C C . PRO A 1 86 ? 7.040 -5.355 -25.531 1.00 52.91 86 PRO A C 1
ATOM 714 O O . PRO A 1 86 ? 6.912 -4.522 -24.627 1.00 52.91 86 PRO A O 1
ATOM 717 N N . ASP A 1 87 ? 6.989 -5.047 -26.825 1.00 50.94 87 ASP A N 1
ATOM 718 C CA . ASP A 1 87 ? 6.761 -3.690 -27.297 1.00 50.94 87 ASP A CA 1
ATOM 719 C C . ASP A 1 87 ? 5.388 -3.220 -26.803 1.00 50.94 87 ASP A C 1
ATOM 721 O O . ASP A 1 87 ? 4.401 -3.959 -26.841 1.00 50.94 87 ASP A O 1
ATOM 725 N N . VAL A 1 88 ? 5.317 -1.989 -26.295 1.00 50.66 88 VAL A N 1
ATOM 726 C CA . VAL A 1 88 ? 4.105 -1.458 -25.639 1.00 50.66 88 VAL A CA 1
ATOM 727 C C . VAL A 1 88 ? 2.920 -1.398 -26.621 1.00 50.66 88 VAL A C 1
ATOM 729 O O . VAL A 1 88 ? 1.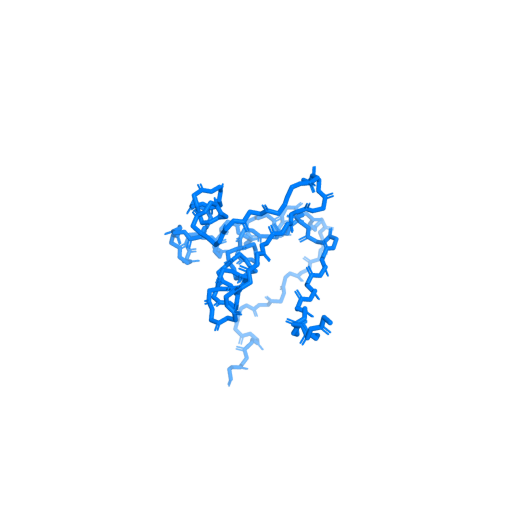764 -1.405 -26.203 1.00 50.66 88 VAL A O 1
ATOM 732 N N . ASP A 1 89 ? 3.214 -1.413 -27.924 1.00 53.16 89 ASP A N 1
ATOM 733 C CA . ASP A 1 89 ? 2.251 -1.441 -29.026 1.00 53.16 89 ASP A CA 1
ATOM 734 C C . ASP A 1 89 ? 1.629 -2.832 -29.292 1.00 53.16 89 ASP A C 1
ATOM 736 O O . ASP A 1 89 ? 0.612 -2.914 -29.984 1.00 53.16 89 ASP A O 1
ATOM 740 N N . ASP A 1 90 ? 2.164 -3.919 -28.719 1.00 47.31 90 ASP A N 1
ATOM 741 C CA . ASP A 1 90 ? 1.621 -5.281 -28.888 1.00 47.31 90 ASP A CA 1
ATOM 742 C C . ASP A 1 90 ? 0.496 -5.622 -27.891 1.00 47.31 90 ASP A C 1
ATOM 744 O O . ASP A 1 90 ? -0.169 -6.658 -28.010 1.00 47.31 90 ASP A O 1
ATOM 748 N N . VAL A 1 91 ? 0.231 -4.753 -26.911 1.00 46.62 91 VAL A N 1
ATOM 749 C CA . VAL A 1 91 ? -0.870 -4.928 -25.954 1.00 46.62 91 VAL A CA 1
ATOM 750 C C . VAL A 1 91 ? -2.125 -4.243 -26.499 1.00 46.62 91 VAL A C 1
ATOM 752 O O . VAL A 1 91 ? -2.416 -3.083 -26.212 1.00 46.62 91 VAL A O 1
ATOM 755 N N . ILE A 1 92 ? -2.882 -4.975 -27.318 1.00 42.47 92 ILE A N 1
ATOM 756 C CA . ILE A 1 92 ? -4.209 -4.553 -27.785 1.00 42.47 92 ILE A CA 1
ATOM 757 C C . ILE A 1 92 ? -5.197 -4.639 -26.604 1.00 42.47 92 ILE A C 1
ATOM 759 O O . ILE A 1 92 ? -5.378 -5.718 -26.038 1.00 42.47 92 ILE A O 1
ATOM 763 N N . TRP A 1 93 ? -5.811 -3.502 -26.247 1.00 40.03 93 TRP A N 1
ATOM 764 C CA . TRP A 1 93 ? -6.872 -3.361 -25.234 1.00 40.03 93 TRP A CA 1
ATOM 765 C C . TRP A 1 93 ? -8.168 -4.097 -25.593 1.00 40.03 93 TRP A C 1
ATOM 767 O O . TRP A 1 93 ? -8.598 -4.004 -26.768 1.00 40.03 93 TRP A O 1
#

pLDDT: mean 76.97, std 17.17, range [40.03, 95.94]

Sequence (93 aa):
MQDRPELLVITDFIEELPYNQKAFYNMTYYVATHVGGMITDRNRQEWITPDEFKKLHQSIMEEDFNQLLYESIVIGKKETPGAEEPDVDDVIW

Foldseek 3Di:
DPDQPDDDDDDPVCVAQLLVNLVVLVVQLVVCVVSVHWDDDPPDPDTHHSVVSCVVCVCSNVDDNVVSVVSSVVVVVVVDDDDDDDDPVVDDD

Organism: NCBI:txid331679

Secondary structure (DSSP, 8-state):
-----------S--S--HHHHHHHHHHHHHHHHHHT--B--TT-SS-B-HHHHHHHSHHHHHS-HHHHHHHHHHHHHHH-TTPPPPPGGG---